Protein AF-0000000084444373 (afdb_homodimer)

Structure (mmCIF, N/CA/C/O backbone):
data_AF-0000000084444373-model_v1
#
loop_
_entity.id
_entity.type
_entity.pdbx_description
1 polymer 'Translational regulator CsrA'
#
loop_
_atom_site.group_PDB
_atom_site.id
_atom_site.type_symbol
_atom_site.label_atom_id
_atom_site.label_alt_id
_atom_site.label_comp_id
_atom_site.label_asym_id
_atom_site.label_entity_id
_atom_site.label_seq_id
_atom_site.pdbx_PDB_ins_code
_atom_site.Cartn_x
_atom_site.Cartn_y
_atom_site.Cartn_z
_atom_site.occupancy
_atom_site.B_iso_or_equiv
_atom_site.auth_seq_id
_atom_site.auth_comp_id
_atom_site.auth_asym_id
_atom_site.auth_atom_id
_atom_site.pdbx_PDB_model_num
ATOM 1 N N . MET A 1 1 ? -11.367 -2.73 6.129 1 86.69 1 MET A N 1
ATOM 2 C CA . MET A 1 1 ? -10.359 -3.395 5.305 1 86.69 1 MET A CA 1
ATOM 3 C C . MET A 1 1 ? -10.836 -3.504 3.857 1 86.69 1 MET A C 1
ATOM 5 O O . MET A 1 1 ? -12.031 -3.658 3.6 1 86.69 1 MET A O 1
ATOM 9 N N . LEU A 1 2 ? -10.102 -3.166 2.891 1 95.12 2 LEU A N 1
ATOM 10 C CA . LEU A 1 2 ? -10.414 -3.254 1.468 1 95.12 2 LEU A CA 1
ATOM 11 C C . LEU A 1 2 ? -9.539 -4.305 0.786 1 95.12 2 LEU A C 1
ATOM 13 O O . LEU A 1 2 ? -8.328 -4.332 0.978 1 95.12 2 LEU A O 1
ATOM 17 N N . ILE A 1 3 ? -10.242 -5.23 0.116 1 95.31 3 ILE A N 1
ATOM 18 C CA . ILE A 1 3 ? -9.492 -6.273 -0.572 1 95.31 3 ILE A CA 1
ATOM 19 C C . ILE A 1 3 ? -9.57 -6.055 -2.082 1 95.31 3 ILE A C 1
ATOM 21 O O . ILE A 1 3 ? -10.656 -5.844 -2.629 1 95.31 3 ILE A O 1
ATOM 25 N N . LEU A 1 4 ? -8.406 -6.043 -2.734 1 95.38 4 LEU A N 1
ATOM 26 C CA . LEU A 1 4 ? -8.344 -5.855 -4.18 1 95.38 4 LEU A CA 1
ATOM 27 C C . LEU A 1 4 ? -7.492 -6.945 -4.828 1 95.38 4 LEU A C 1
ATOM 29 O O . LEU A 1 4 ? -6.535 -7.434 -4.223 1 95.38 4 LEU A O 1
ATOM 33 N N . THR A 1 5 ? -7.91 -7.309 -5.969 1 95.81 5 THR A N 1
ATOM 34 C CA . THR A 1 5 ? -7.133 -8.258 -6.762 1 95.81 5 THR A CA 1
ATOM 35 C C . THR A 1 5 ? -6.426 -7.547 -7.914 1 95.81 5 THR A C 1
ATOM 37 O O . THR A 1 5 ? -7.043 -6.77 -8.641 1 95.81 5 THR A O 1
ATOM 40 N N . ARG A 1 6 ? -5.176 -7.695 -7.859 1 95.88 6 ARG A N 1
ATOM 41 C CA . ARG A 1 6 ? -4.395 -7.086 -8.93 1 95.88 6 ARG A CA 1
ATOM 42 C C . ARG A 1 6 ? -3.568 -8.133 -9.664 1 95.88 6 ARG A C 1
ATOM 44 O O . ARG A 1 6 ? -3.072 -9.086 -9.062 1 95.88 6 ARG A O 1
ATOM 51 N N . ARG A 1 7 ? -3.484 -7.879 -10.984 1 95 7 ARG A N 1
ATOM 52 C CA . ARG A 1 7 ? -2.623 -8.75 -11.773 1 95 7 ARG A CA 1
ATOM 53 C C . ARG A 1 7 ? -1.179 -8.266 -11.75 1 95 7 ARG A C 1
ATOM 55 O O . ARG A 1 7 ? -0.904 -7.145 -11.32 1 95 7 ARG A O 1
ATOM 62 N N . ILE A 1 8 ? -0.344 -9.109 -12.188 1 95.62 8 ILE A N 1
ATOM 63 C CA . ILE A 1 8 ? 1.066 -8.742 -12.273 1 95.62 8 ILE A CA 1
ATOM 64 C C . ILE A 1 8 ? 1.233 -7.543 -13.203 1 95.62 8 ILE A C 1
ATOM 66 O O . ILE A 1 8 ? 0.691 -7.527 -14.312 1 95.62 8 ILE A O 1
ATOM 70 N N . GLY A 1 9 ? 1.831 -6.52 -12.766 1 94.5 9 GLY A N 1
ATOM 71 C CA . GLY A 1 9 ? 2.023 -5.328 -13.57 1 94.5 9 GLY A CA 1
ATOM 72 C C . GLY A 1 9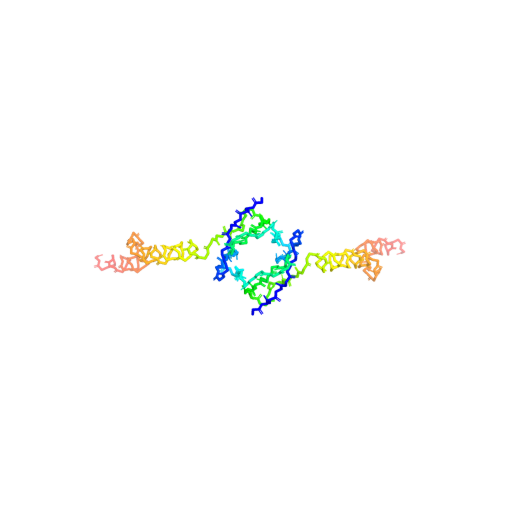 ? 1.017 -4.234 -13.273 1 94.5 9 GLY A C 1
ATOM 73 O O . GLY A 1 9 ? 1.17 -3.1 -13.727 1 94.5 9 GLY A O 1
ATOM 74 N N . GLU A 1 10 ? 0.034 -4.57 -12.469 1 95.44 10 GLU A N 1
ATOM 75 C CA . GLU A 1 10 ? -0.994 -3.596 -12.125 1 95.44 10 GLU A CA 1
ATOM 76 C C . GLU A 1 10 ? -0.666 -2.891 -10.812 1 95.44 10 GLU A C 1
ATOM 78 O O . GLU A 1 10 ? 0.071 -3.428 -9.977 1 95.44 10 GLU A O 1
ATOM 83 N N . SER A 1 11 ? -1.219 -1.697 -10.641 1 95.56 11 SER A N 1
ATOM 84 C CA . SER A 1 11 ? -0.873 -0.889 -9.477 1 95.56 11 SER A CA 1
ATOM 85 C C . SER A 1 11 ? -2.121 -0.42 -8.742 1 95.56 11 SER A C 1
ATOM 87 O O . SER A 1 11 ? -3.193 -0.298 -9.336 1 95.56 11 SER A O 1
ATOM 89 N N . VAL A 1 12 ? -1.979 -0.265 -7.488 1 96 12 VAL A N 1
ATOM 90 C CA . VAL A 1 12 ? -2.998 0.317 -6.621 1 96 12 VAL A CA 1
ATOM 91 C C . VAL A 1 12 ? -2.512 1.662 -6.086 1 96 12 VAL A C 1
ATOM 93 O O . VAL A 1 12 ? -1.343 1.807 -5.723 1 96 12 VAL A O 1
ATOM 96 N N . VAL A 1 13 ? -3.338 2.605 -6.09 1 95.25 13 VAL A N 1
ATOM 97 C CA . VAL A 1 13 ? -2.973 3.939 -5.621 1 95.25 13 VAL A CA 1
ATOM 98 C C . VAL A 1 13 ? -3.533 4.164 -4.219 1 95.25 13 VAL A C 1
ATOM 100 O O . VAL A 1 13 ? -4.73 3.979 -3.984 1 95.25 13 VAL A O 1
ATOM 103 N N . ILE A 1 14 ? -2.588 4.473 -3.369 1 93.69 14 ILE A N 1
ATOM 104 C CA . ILE A 1 14 ? -2.969 4.738 -1.986 1 93.69 14 ILE A CA 1
ATOM 105 C C . ILE A 1 14 ? -2.789 6.223 -1.676 1 93.69 14 ILE A C 1
ATOM 107 O O . ILE A 1 14 ? -1.716 6.785 -1.905 1 93.69 14 ILE A O 1
ATOM 111 N N . SER A 1 15 ? -3.729 6.957 -1.131 1 88.81 15 SER A N 1
ATOM 112 C CA . SER A 1 15 ? -3.688 8.359 -0.729 1 88.81 15 SER A CA 1
ATOM 113 C C . SER A 1 15 ? -3.299 9.258 -1.896 1 88.81 15 SER A C 1
ATOM 115 O O . SER A 1 15 ? -2.801 10.367 -1.693 1 88.81 15 SER A O 1
ATOM 117 N N . GLU A 1 16 ? -3.225 8.852 -3.111 1 82.44 16 GLU A N 1
ATOM 118 C CA . GLU A 1 16 ? -2.898 9.609 -4.32 1 82.44 16 GLU A CA 1
ATOM 119 C C . GLU A 1 16 ? -1.396 9.844 -4.438 1 82.44 16 GLU A C 1
ATOM 121 O O . GLU A 1 16 ? -0.907 10.258 -5.488 1 82.44 16 GLU A O 1
ATOM 126 N N . ASP A 1 17 ? -0.684 9.539 -3.314 1 88.31 17 ASP A N 1
ATOM 127 C CA . ASP A 1 17 ? 0.751 9.805 -3.289 1 88.31 17 ASP A CA 1
ATOM 128 C C . ASP A 1 17 ? 1.549 8.508 -3.242 1 88.31 17 ASP A C 1
ATOM 130 O O . ASP A 1 17 ? 2.773 8.516 -3.385 1 88.31 17 ASP A O 1
ATOM 134 N N . ILE A 1 18 ? 0.903 7.449 -3.068 1 93.31 18 ILE A N 1
ATOM 135 C CA . ILE A 1 18 ? 1.59 6.172 -2.904 1 93.31 18 ILE A CA 1
ATOM 136 C C . ILE A 1 18 ? 1.082 5.176 -3.943 1 93.31 18 ILE A C 1
ATOM 138 O O . ILE A 1 18 ? -0.128 4.984 -4.09 1 93.31 18 ILE A O 1
ATOM 142 N N . TYR A 1 19 ? 1.99 4.539 -4.641 1 94.31 19 TYR A N 1
ATOM 143 C CA . TYR A 1 19 ? 1.646 3.549 -5.656 1 94.31 19 TYR A CA 1
ATOM 144 C C . TYR A 1 19 ? 2.178 2.172 -5.277 1 94.31 19 TYR A C 1
ATOM 146 O O . TYR A 1 19 ? 3.359 2.021 -4.961 1 94.31 19 TYR A O 1
ATOM 154 N N . CYS A 1 20 ? 1.302 1.196 -5.258 1 96.38 20 CYS A N 1
ATOM 155 C CA . CYS A 1 20 ? 1.675 -0.19 -5 1 96.38 20 CYS A CA 1
ATOM 156 C C . CYS A 1 20 ? 1.509 -1.042 -6.254 1 96.38 20 CYS A C 1
ATOM 158 O O . CYS A 1 20 ? 0.386 -1.27 -6.711 1 96.38 20 CYS A O 1
ATOM 160 N N . THR A 1 21 ? 2.635 -1.49 -6.766 1 96.75 21 THR A N 1
ATOM 161 C CA . THR A 1 21 ? 2.607 -2.268 -8 1 96.75 21 THR A CA 1
ATOM 162 C C . THR A 1 21 ? 2.998 -3.719 -7.734 1 96.75 21 THR A C 1
ATOM 164 O O . THR A 1 21 ? 3.957 -3.984 -7.004 1 96.75 21 THR A O 1
ATOM 167 N N . VAL A 1 22 ? 2.215 -4.617 -8.336 1 96.69 22 VAL A N 1
ATOM 168 C CA . VAL A 1 22 ? 2.555 -6.031 -8.234 1 96.69 22 VAL A CA 1
ATOM 169 C C . VAL A 1 22 ? 3.592 -6.391 -9.297 1 96.69 22 VAL A C 1
ATOM 171 O O . VAL A 1 22 ? 3.299 -6.355 -10.5 1 96.69 22 VAL A O 1
ATOM 174 N N . VAL A 1 23 ? 4.785 -6.699 -8.852 1 96.12 23 VAL A N 1
ATOM 175 C CA . VAL A 1 23 ? 5.887 -6.992 -9.766 1 96.12 23 VAL A CA 1
ATOM 176 C C . VAL A 1 23 ? 5.844 -8.461 -10.164 1 96.12 23 VAL A C 1
ATOM 178 O O . VAL A 1 23 ? 6.148 -8.812 -11.312 1 96.12 23 VAL A O 1
ATOM 181 N N . GLY A 1 24 ? 5.488 -9.258 -9.211 1 94.88 24 GLY A N 1
ATOM 182 C CA . GLY A 1 24 ? 5.395 -10.68 -9.484 1 94.88 24 GLY A CA 1
ATOM 183 C C . GLY A 1 24 ? 5.199 -11.523 -8.234 1 94.88 24 GLY A C 1
ATOM 184 O O . GLY A 1 24 ? 5.016 -10.984 -7.145 1 94.88 24 GLY A O 1
ATOM 185 N N . TYR A 1 25 ? 4.988 -12.781 -8.453 1 93.62 25 TYR A N 1
ATOM 186 C CA . TYR A 1 25 ? 4.867 -13.727 -7.352 1 93.62 25 TYR A CA 1
ATOM 187 C C . TYR A 1 25 ? 5.578 -15.031 -7.676 1 93.62 25 TYR A C 1
ATOM 189 O O . TYR A 1 25 ? 5.684 -15.422 -8.844 1 93.62 25 TYR A O 1
ATOM 197 N N . ASP A 1 26 ? 6.289 -15.5 -6.602 1 89 26 ASP A N 1
ATOM 198 C CA . ASP A 1 26 ? 7.012 -16.766 -6.762 1 89 26 ASP A CA 1
ATOM 199 C C . ASP A 1 26 ? 6.988 -17.578 -5.469 1 89 26 ASP A C 1
ATOM 201 O O . ASP A 1 26 ? 7.285 -17.047 -4.395 1 89 26 ASP A O 1
ATOM 205 N N . ASN A 1 27 ? 6.852 -18.969 -5.555 1 90.44 27 ASN A N 1
ATOM 206 C CA . ASN A 1 27 ? 6.938 -19.891 -4.422 1 90.44 27 ASN A CA 1
ATOM 207 C C . ASN A 1 27 ? 6.281 -19.312 -3.174 1 90.44 27 ASN A C 1
ATOM 209 O O . ASN A 1 27 ? 6.895 -19.266 -2.107 1 90.44 27 ASN A O 1
ATOM 213 N N . ASP A 1 28 ? 5.105 -18.641 -3.205 1 89.19 28 ASP A N 1
ATOM 214 C CA . ASP A 1 28 ? 4.301 -18.125 -2.102 1 89.19 28 ASP A CA 1
ATOM 215 C C . ASP A 1 28 ? 4.797 -16.75 -1.65 1 89.19 28 ASP A C 1
ATOM 217 O O . ASP A 1 28 ? 4.48 -16.297 -0.546 1 89.19 28 ASP A O 1
ATOM 221 N N . GLU A 1 29 ? 5.621 -16.188 -2.51 1 95.25 29 GLU A N 1
ATOM 222 C CA . GLU A 1 29 ? 6.137 -14.844 -2.234 1 95.25 29 GLU A CA 1
ATOM 223 C C . GLU A 1 29 ? 5.695 -13.852 -3.307 1 95.25 29 GLU A C 1
ATOM 225 O O . GLU A 1 29 ? 5.715 -14.172 -4.5 1 95.25 29 GLU A O 1
ATOM 230 N N . VAL A 1 30 ? 5.211 -12.758 -2.807 1 96.19 30 VAL A N 1
ATOM 231 C CA . VAL A 1 30 ? 4.758 -11.719 -3.723 1 96.19 30 VAL A CA 1
ATOM 232 C C . VAL A 1 30 ? 5.711 -10.531 -3.668 1 96.19 30 VAL A C 1
ATOM 234 O O . VAL A 1 30 ? 6.098 -10.078 -2.584 1 96.19 30 VAL A O 1
ATOM 237 N N . ARG A 1 31 ? 6.145 -10.102 -4.867 1 96.81 31 ARG A N 1
ATOM 238 C CA .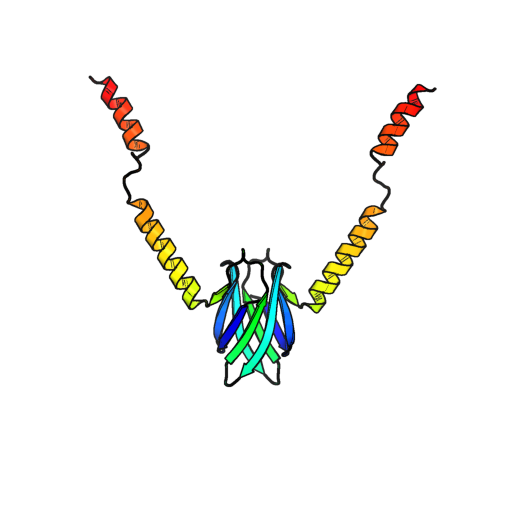 ARG A 1 31 ? 7.008 -8.93 -4.988 1 96.81 31 ARG A CA 1
ATOM 239 C C . ARG A 1 31 ? 6.184 -7.668 -5.238 1 96.81 31 ARG A C 1
ATOM 241 O O . ARG A 1 31 ? 5.484 -7.566 -6.246 1 96.81 31 ARG A O 1
ATOM 248 N N . LEU A 1 32 ? 6.254 -6.77 -4.277 1 97 32 LEU A N 1
ATOM 249 C CA . LEU A 1 32 ? 5.484 -5.531 -4.348 1 97 32 LEU A CA 1
ATOM 250 C C . LEU A 1 32 ? 6.406 -4.324 -4.453 1 97 32 LEU A C 1
ATOM 252 O O . LEU A 1 32 ? 7.398 -4.227 -3.727 1 97 32 LEU A O 1
ATOM 256 N N . ALA A 1 33 ? 6.137 -3.482 -5.383 1 97.19 33 ALA A N 1
ATOM 257 C CA . ALA A 1 33 ? 6.875 -2.234 -5.551 1 97.19 33 ALA A CA 1
ATOM 258 C C . ALA A 1 33 ? 6.082 -1.05 -5.008 1 97.19 33 ALA A C 1
ATOM 260 O O . ALA A 1 33 ? 4.914 -0.868 -5.348 1 97.19 33 ALA A O 1
ATOM 261 N N . PHE A 1 34 ? 6.684 -0.302 -4.148 1 96.19 34 PHE A N 1
ATOM 262 C CA . PHE A 1 34 ? 6.031 0.86 -3.555 1 96.19 34 PHE A CA 1
ATOM 263 C C . PHE A 1 34 ? 6.703 2.15 -4.016 1 96.19 34 PHE A C 1
ATOM 265 O O . PHE A 1 34 ? 7.93 2.258 -3.994 1 96.19 34 PHE A O 1
ATOM 272 N N . ASP A 1 35 ? 5.902 2.994 -4.547 1 95 35 ASP A N 1
ATOM 273 C CA . ASP A 1 35 ? 6.379 4.316 -4.949 1 95 35 ASP A CA 1
ATOM 274 C C . ASP A 1 35 ? 5.711 5.41 -4.121 1 95 35 ASP A C 1
ATOM 276 O O . ASP A 1 35 ? 4.5 5.613 -4.211 1 95 35 ASP A O 1
ATOM 280 N N . ALA A 1 36 ? 6.457 5.996 -3.209 1 94 36 ALA A N 1
ATOM 281 C CA . ALA A 1 36 ? 5.941 7.043 -2.332 1 94 36 ALA A CA 1
ATOM 282 C C . ALA A 1 36 ? 7.012 8.086 -2.039 1 94 36 ALA A C 1
ATOM 284 O O . ALA A 1 36 ? 8.211 7.82 -2.186 1 94 36 ALA A O 1
ATOM 285 N N . PRO A 1 37 ? 6.613 9.219 -1.747 1 92.62 37 PRO A N 1
ATOM 286 C CA . PRO A 1 37 ? 7.59 10.227 -1.345 1 92.62 37 PRO A CA 1
ATOM 287 C C . PRO A 1 37 ? 8.445 9.781 -0.158 1 92.62 37 PRO A C 1
ATOM 289 O O . PRO A 1 37 ? 7.996 8.977 0.663 1 92.62 37 PRO A O 1
ATOM 292 N N . LYS A 1 38 ? 9.641 10.273 -0.065 1 90.38 38 LYS A N 1
ATOM 293 C CA . LYS A 1 38 ? 10.586 9.883 0.977 1 90.38 38 LYS A CA 1
ATOM 294 C C . LYS A 1 38 ? 10.039 10.195 2.365 1 90.38 38 LYS A C 1
ATOM 296 O O . LYS A 1 38 ? 10.508 9.648 3.363 1 90.38 38 LYS A O 1
ATOM 301 N N . SER A 1 39 ? 9.117 11.039 2.352 1 90.88 39 SER A N 1
ATOM 302 C CA . SER A 1 39 ? 8.523 11.461 3.615 1 90.88 39 SER A CA 1
ATOM 303 C C . SER A 1 39 ? 7.602 10.383 4.18 1 90.88 39 SER A C 1
ATOM 305 O O . SER A 1 39 ? 7.266 10.406 5.363 1 90.88 39 SER A O 1
ATOM 307 N N . ILE A 1 40 ? 7.207 9.484 3.363 1 89.88 40 ILE A N 1
ATOM 308 C CA . ILE A 1 40 ? 6.305 8.422 3.779 1 89.88 40 ILE A CA 1
ATOM 309 C C . ILE A 1 40 ? 7.105 7.145 4.043 1 89.88 40 ILE A C 1
ATOM 311 O O . ILE A 1 40 ? 7.656 6.547 3.113 1 89.88 40 ILE A O 1
ATOM 315 N N . PRO A 1 41 ? 7.184 6.742 5.227 1 90.88 41 PRO A N 1
ATOM 316 C CA . PRO A 1 41 ? 7.941 5.539 5.57 1 90.88 41 PRO A CA 1
ATOM 317 C C . PRO A 1 41 ? 7.23 4.254 5.152 1 90.88 41 PRO A C 1
ATOM 319 O O . PRO A 1 41 ? 6.035 4.098 5.402 1 90.88 41 PRO A O 1
ATOM 322 N N . ILE A 1 42 ? 7.867 3.32 4.527 1 94.12 42 ILE A N 1
ATOM 323 C CA . ILE A 1 42 ? 7.352 2.016 4.125 1 94.12 42 ILE A CA 1
ATOM 324 C C . ILE A 1 42 ? 8.219 0.911 4.727 1 94.12 42 ILE A C 1
ATOM 326 O O . ILE A 1 42 ? 9.43 0.864 4.488 1 94.12 42 ILE A O 1
ATOM 330 N N . HIS A 1 43 ? 7.562 0.108 5.633 1 93.38 43 HIS A N 1
ATOM 331 C CA . HIS A 1 43 ? 8.312 -0.946 6.305 1 93.38 43 HIS A CA 1
ATOM 332 C C . HIS A 1 43 ? 7.5 -2.232 6.395 1 93.38 43 HIS A C 1
ATOM 334 O O . HIS A 1 43 ? 6.277 -2.211 6.223 1 93.38 43 HIS A O 1
ATOM 340 N N . ARG A 1 44 ? 8.195 -3.287 6.574 1 94.56 44 ARG A N 1
ATOM 341 C CA . ARG A 1 44 ? 7.523 -4.543 6.891 1 94.56 44 ARG A CA 1
ATOM 342 C C . ARG A 1 44 ? 6.816 -4.461 8.242 1 94.56 44 ARG A C 1
ATOM 344 O O . ARG A 1 44 ? 7.293 -3.791 9.156 1 94.56 44 ARG A O 1
ATOM 351 N N . ASP A 1 45 ? 5.754 -5.035 8.383 1 92.31 45 ASP A N 1
ATOM 352 C CA . ASP A 1 45 ? 4.98 -5.016 9.625 1 92.31 45 ASP A CA 1
ATOM 353 C C . ASP A 1 45 ? 5.859 -5.355 10.82 1 92.31 45 ASP A C 1
ATOM 355 O O . ASP A 1 45 ? 5.766 -4.707 11.867 1 92.31 45 ASP A O 1
ATOM 359 N N . GLU A 1 46 ? 6.695 -6.316 10.656 1 91 46 GLU A N 1
ATOM 360 C CA . GLU A 1 46 ? 7.586 -6.762 11.727 1 91 46 GLU A CA 1
ATOM 361 C C . GLU A 1 46 ? 8.547 -5.648 12.141 1 91 46 GLU A C 1
ATOM 363 O O . GLU A 1 46 ? 8.867 -5.508 13.32 1 91 46 GLU A O 1
ATOM 368 N N . ILE A 1 47 ? 9.047 -4.922 11.203 1 92.06 47 ILE A N 1
ATOM 369 C CA . ILE A 1 47 ? 10 -3.844 11.461 1 92.06 47 ILE A CA 1
ATOM 370 C C . ILE A 1 47 ? 9.266 -2.654 12.078 1 92.06 47 ILE A C 1
ATOM 372 O O . ILE A 1 47 ? 9.773 -2.031 13.016 1 92.06 47 ILE A O 1
ATOM 376 N N . GLN A 1 48 ? 8.133 -2.402 11.516 1 90.25 48 GLN A N 1
ATOM 377 C CA . GLN A 1 48 ? 7.348 -1.282 12.023 1 90.25 48 GLN A CA 1
ATOM 378 C C . GLN A 1 48 ? 7 -1.473 13.492 1 90.25 48 GLN A C 1
ATOM 380 O O . GLN A 1 48 ? 7.043 -0.521 14.273 1 90.25 48 GLN A O 1
ATOM 385 N N . ARG A 1 49 ? 6.637 -2.715 13.852 1 88.38 49 ARG A N 1
ATOM 386 C CA . ARG A 1 49 ? 6.281 -3.051 15.227 1 88.38 49 ARG A CA 1
ATOM 387 C C . ARG A 1 49 ? 7.457 -2.814 16.172 1 88.38 49 ARG A C 1
ATOM 389 O O . ARG A 1 49 ? 7.281 -2.316 17.281 1 88.38 49 ARG A O 1
ATOM 396 N N . ARG A 1 50 ? 8.602 -3.109 15.695 1 89.12 50 ARG A N 1
ATOM 397 C CA . ARG A 1 50 ? 9.812 -2.938 16.5 1 89.12 50 ARG A CA 1
ATOM 398 C C . ARG A 1 50 ? 10.102 -1.461 16.734 1 89.12 50 ARG A C 1
ATOM 400 O O . ARG A 1 50 ? 10.469 -1.068 17.844 1 89.12 50 ARG A O 1
ATOM 407 N N . ILE A 1 51 ? 9.953 -0.736 15.602 1 85.56 51 ILE A N 1
ATOM 408 C CA . ILE A 1 51 ? 10.195 0.699 15.703 1 85.56 51 ILE A CA 1
ATOM 409 C C . ILE A 1 51 ? 9.203 1.324 16.688 1 85.56 51 ILE A C 1
ATOM 411 O O . ILE A 1 51 ? 9.594 2.133 17.531 1 85.56 51 ILE A O 1
ATOM 415 N N . TYR A 1 52 ? 8.023 0.817 16.562 1 82.62 52 TYR A N 1
ATOM 416 C CA . TYR A 1 52 ? 6.973 1.334 17.438 1 82.62 52 TYR A CA 1
ATOM 417 C C . TYR A 1 52 ? 7.258 0.998 18.891 1 82.62 52 TYR A C 1
ATOM 419 O O . TYR A 1 52 ? 7.102 1.847 19.766 1 82.62 52 TYR A O 1
ATOM 427 N N . LEU A 1 53 ? 7.715 -0.138 19.141 1 83.81 53 LEU A N 1
ATOM 428 C CA . LEU A 1 53 ? 8.023 -0.59 20.5 1 83.81 53 LEU A CA 1
ATOM 429 C C . LEU A 1 53 ? 9.188 0.203 21.094 1 83.81 53 LEU A C 1
ATOM 431 O O . LEU A 1 53 ? 9.164 0.557 22.266 1 83.81 53 LEU A O 1
ATOM 435 N N . ASP A 1 54 ? 10.062 0.485 20.219 1 83.19 54 ASP A N 1
ATOM 436 C CA . ASP A 1 54 ? 11.234 1.251 20.641 1 83.19 54 ASP A CA 1
ATOM 437 C C . ASP A 1 54 ? 10.859 2.689 20.984 1 83.19 54 ASP A C 1
ATOM 439 O O . ASP A 1 54 ? 11.359 3.254 21.953 1 83.19 54 ASP A O 1
ATOM 443 N N . ARG A 1 55 ? 9.93 3.152 20.125 1 79 55 ARG A N 1
ATOM 444 C CA . ARG A 1 55 ? 9.469 4.516 20.375 1 79 55 ARG A CA 1
ATOM 445 C C . ARG A 1 55 ? 8.672 4.598 21.672 1 79 55 ARG A C 1
ATOM 447 O O . ARG A 1 55 ? 8.797 5.562 22.422 1 79 55 ARG A O 1
ATOM 454 N N . MET A 1 56 ? 7.891 3.572 21.953 1 72.75 56 MET A N 1
ATOM 455 C CA . MET A 1 56 ? 7.109 3.52 23.188 1 72.75 56 MET A CA 1
ATOM 456 C C . MET A 1 56 ? 8.016 3.406 24.406 1 72.75 56 MET A C 1
ATOM 458 O O . MET A 1 56 ? 7.723 3.975 25.453 1 72.75 56 MET A O 1
ATOM 462 N N . LYS A 1 57 ? 9.031 2.695 24.156 1 66.62 57 LYS A N 1
ATOM 463 C CA . LYS A 1 57 ? 9.969 2.527 25.266 1 66.62 57 LYS A CA 1
ATOM 464 C C . LYS A 1 57 ? 10.703 3.83 25.562 1 66.62 57 LYS A C 1
ATOM 466 O O . LYS A 1 57 ? 10.922 4.172 26.734 1 66.62 57 LYS A O 1
ATOM 471 N N . ASP A 1 58 ? 11.094 4.383 24.422 1 61.94 58 ASP A N 1
ATOM 472 C CA . ASP A 1 58 ? 11.789 5.648 24.609 1 61.94 58 ASP A CA 1
ATOM 473 C C . ASP A 1 58 ? 10.891 6.668 25.312 1 61.94 58 ASP A C 1
ATOM 475 O O . ASP A 1 58 ? 11.352 7.461 26.125 1 61.94 58 ASP A O 1
ATOM 479 N N . ASN A 1 59 ? 9.648 6.609 24.766 1 58.34 59 ASN A N 1
ATOM 480 C CA . ASN A 1 59 ? 8.727 7.496 25.469 1 58.34 59 ASN A CA 1
ATOM 481 C C . ASN A 1 59 ? 8.602 7.121 26.953 1 58.34 59 ASN A C 1
ATOM 483 O O . ASN A 1 59 ? 8.398 7.992 27.797 1 58.34 59 ASN A O 1
ATOM 487 N N . TRP A 1 60 ? 8.805 5.871 27.156 1 57.03 60 TRP A N 1
ATOM 488 C CA . TRP A 1 60 ? 8.844 5.496 28.562 1 57.03 60 TRP A CA 1
ATOM 489 C C . TRP A 1 60 ? 10.055 6.105 29.25 1 57.03 60 TRP A C 1
ATOM 491 O O . TRP A 1 60 ? 9.992 6.449 30.438 1 57.03 60 TRP A O 1
ATOM 501 N N . PHE A 1 61 ? 11.094 6.074 28.453 1 49.84 61 PHE A N 1
ATOM 502 C CA . PHE A 1 61 ? 12.297 6.617 29.078 1 49.84 61 PHE A CA 1
ATOM 503 C C . PHE A 1 61 ? 12.289 8.141 29.031 1 49.84 61 PHE A C 1
ATOM 505 O O . PHE A 1 61 ? 13.078 8.797 29.703 1 49.84 61 PHE A O 1
ATOM 512 N N . ILE A 1 62 ? 11.742 8.578 27.906 1 47.69 62 ILE A N 1
ATOM 513 C CA . ILE A 1 62 ? 11.781 10.039 27.891 1 47.69 62 ILE A CA 1
ATOM 514 C C . ILE A 1 62 ? 11.078 10.586 29.141 1 47.69 62 ILE A C 1
ATOM 516 O O . ILE A 1 62 ? 11.328 11.719 29.547 1 47.69 62 ILE A O 1
ATOM 520 N N . ASP A 1 63 ? 10.18 9.852 29.625 1 42.84 63 ASP A N 1
ATOM 521 C CA . ASP A 1 63 ? 9.617 10.445 30.844 1 42.84 63 ASP A CA 1
ATOM 522 C C . ASP A 1 63 ? 10.703 10.672 31.891 1 42.84 63 ASP A C 1
ATOM 524 O O . ASP A 1 63 ? 10.578 11.562 32.719 1 42.84 63 ASP A O 1
ATOM 528 N N . LYS A 1 64 ? 11.602 9.688 31.984 1 42.97 64 LYS A N 1
ATOM 529 C CA . LYS A 1 64 ? 12.336 9.82 33.25 1 42.97 64 LYS A CA 1
ATOM 530 C C . LYS A 1 64 ? 13.414 10.898 33.125 1 42.97 64 LYS A C 1
ATOM 532 O O . LYS A 1 64 ? 14.25 11.031 34.031 1 42.97 64 LYS A O 1
ATOM 537 N N . THR A 1 65 ? 13.938 11.25 32 1 42.88 65 THR A N 1
ATOM 538 C CA . THR A 1 65 ? 15.016 12.195 32.281 1 42.88 65 THR A CA 1
ATOM 539 C C . THR A 1 65 ? 14.484 13.391 33.094 1 42.88 65 THR A C 1
ATOM 541 O O . THR A 1 65 ? 13.578 14.094 32.625 1 42.88 65 THR A O 1
ATOM 544 N N . PRO A 1 66 ? 14.5 13.289 34.344 1 41.22 66 PRO A N 1
ATOM 545 C CA . PRO A 1 66 ? 14.234 14.32 35.344 1 41.22 66 PRO A CA 1
ATOM 546 C C . PRO A 1 66 ? 14.844 15.672 34.969 1 41.22 66 PRO A C 1
ATOM 548 O O . PRO A 1 66 ? 14.977 16.547 35.844 1 41.22 66 PRO A O 1
ATOM 551 N N . ASN A 1 67 ? 15.492 15.758 33.906 1 42.56 67 ASN A N 1
ATOM 552 C CA . ASN A 1 67 ? 16.031 17.109 33.906 1 42.56 67 ASN A CA 1
ATOM 553 C C . ASN A 1 67 ? 14.922 18.156 34.062 1 42.56 67 ASN A C 1
ATOM 555 O O . ASN A 1 67 ? 15.156 19.344 33.875 1 42.56 67 ASN A O 1
ATOM 559 N N . LYS A 1 68 ? 13.742 17.906 33.5 1 41.56 68 LYS A N 1
ATOM 560 C CA . LYS A 1 68 ? 12.664 18.891 33.562 1 41.56 68 LYS A CA 1
ATOM 561 C C . LYS A 1 68 ? 12.344 19.266 35 1 41.56 68 LYS A C 1
ATOM 563 O O . LYS A 1 68 ? 11.977 18.406 35.812 1 41.56 68 LYS A O 1
ATOM 568 N N . GLU A 1 69 ? 13.078 20.094 35.594 1 41.72 69 GLU A N 1
ATOM 569 C CA . GLU A 1 69 ? 12.617 20.875 36.719 1 41.72 69 GLU A CA 1
ATOM 570 C C . GLU A 1 69 ? 11.094 20.969 36.75 1 41.72 69 GLU A C 1
ATOM 572 O O . GLU A 1 69 ? 10.484 21.5 35.812 1 41.72 69 GLU A O 1
ATOM 577 N N . SER A 1 70 ? 10.477 19.984 36.969 1 45.28 70 SER A N 1
ATOM 578 C CA . SER A 1 70 ? 9.031 19.75 36.938 1 45.28 70 SER A CA 1
ATOM 579 C C . SER A 1 70 ? 8.25 21.031 37.188 1 45.28 70 SER A C 1
ATOM 581 O O . SER A 1 70 ? 8.711 21.922 37.906 1 45.28 70 SER A O 1
ATOM 583 N N . ILE A 1 71 ? 7.613 21.562 36.25 1 51.12 71 ILE A N 1
ATOM 584 C CA . ILE A 1 71 ? 6.789 22.734 36.5 1 51.12 71 ILE A CA 1
ATOM 585 C C . ILE A 1 71 ? 6.438 22.781 38 1 51.12 71 ILE A C 1
ATOM 587 O O . ILE A 1 71 ? 6.461 23.844 38.625 1 51.12 71 ILE A O 1
ATOM 591 N N . VAL A 1 72 ? 6.418 21.594 38.531 1 50.19 72 VAL A N 1
ATOM 592 C CA . VAL A 1 72 ? 6.023 21.516 39.938 1 50.19 72 VAL A CA 1
ATOM 593 C C . VAL A 1 72 ? 7.176 21.984 40.812 1 50.19 72 VAL A C 1
ATOM 595 O O . VAL A 1 72 ? 6.953 22.531 41.906 1 50.19 72 VAL A O 1
ATOM 598 N N . ASP A 1 73 ? 8.336 21.609 40.469 1 53.44 73 ASP A N 1
ATOM 599 C CA . ASP A 1 73 ? 9.43 22.047 41.312 1 53.44 73 ASP A CA 1
ATOM 600 C C . ASP A 1 73 ? 9.648 23.547 41.188 1 53.44 73 ASP A C 1
ATOM 602 O O . ASP A 1 73 ? 9.969 24.219 42.188 1 53.44 73 ASP A O 1
ATOM 606 N N . ARG A 1 74 ? 9.438 24.062 40 1 53.44 74 ARG A N 1
ATOM 607 C CA . ARG A 1 74 ? 9.469 25.5 39.812 1 53.44 74 ARG A CA 1
ATOM 608 C C . ARG A 1 74 ? 8.359 26.188 40.594 1 53.44 74 ARG A C 1
ATOM 610 O O . ARG A 1 74 ? 8.586 27.234 41.219 1 53.44 74 ARG A O 1
ATOM 617 N N . LEU A 1 75 ? 7.184 25.484 40.688 1 55.91 75 LEU A N 1
ATOM 618 C CA . LEU A 1 75 ? 6.062 25.984 41.5 1 55.91 75 LEU A CA 1
ATOM 619 C C . LEU A 1 75 ? 6.352 25.875 42.969 1 55.91 75 LEU A C 1
ATOM 621 O O . LEU A 1 75 ? 6.086 26.812 43.75 1 55.91 75 LEU A O 1
ATOM 625 N N . ILE A 1 76 ? 7.035 24.969 43.406 1 56.53 76 ILE A N 1
ATOM 626 C CA . ILE A 1 76 ? 7.316 24.734 44.812 1 56.53 76 ILE A CA 1
ATOM 627 C C . ILE A 1 76 ? 8.422 25.672 45.281 1 56.53 76 ILE A C 1
ATOM 629 O O . ILE A 1 76 ? 8.336 26.25 46.375 1 56.53 76 ILE A O 1
ATOM 633 N N . ASN A 1 77 ? 9.391 25.859 44.438 1 58.03 77 ASN A N 1
ATOM 634 C CA . ASN A 1 77 ? 10.484 26.734 44.844 1 58.03 77 ASN A CA 1
ATOM 635 C C . ASN A 1 77 ? 10 28.172 45.062 1 58.03 77 ASN A C 1
ATOM 637 O O . ASN A 1 77 ? 10.539 28.906 45.875 1 58.03 77 ASN A O 1
ATOM 641 N N . LYS A 1 78 ? 8.984 28.547 44.281 1 56.09 78 LYS A N 1
ATOM 642 C CA . LYS A 1 78 ? 8.398 29.875 44.438 1 56.09 78 LYS A CA 1
ATOM 643 C C . LYS A 1 78 ? 7.73 30.047 45.781 1 56.09 78 LYS A C 1
ATOM 645 O O . LYS A 1 78 ? 7.809 31.109 46.406 1 56.09 78 LYS A O 1
ATOM 650 N N . PHE A 1 79 ? 7.109 29.047 46.281 1 58.16 79 PHE A N 1
ATOM 651 C CA . PHE A 1 79 ? 6.402 29.172 47.562 1 58.16 79 PHE A CA 1
ATOM 652 C C . PHE A 1 79 ? 7.367 29.031 48.719 1 58.16 79 PHE A C 1
ATOM 654 O O . PHE A 1 79 ? 7.109 29.562 49.812 1 58.16 79 PHE A O 1
ATOM 661 N N . LYS A 1 80 ? 8.336 28.312 48.625 1 58.16 80 LYS A N 1
ATO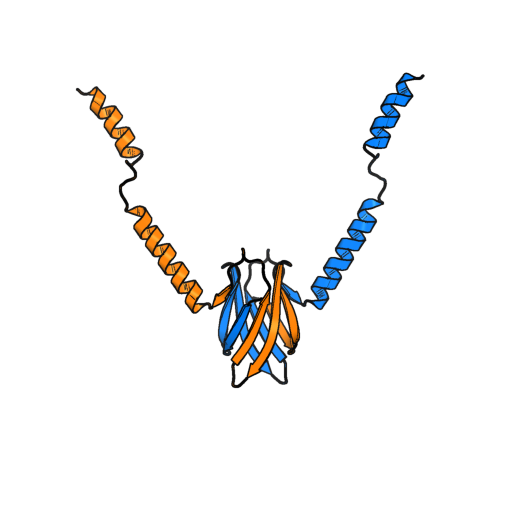M 662 C CA . LYS A 1 80 ? 9.266 28.172 49.719 1 58.16 80 LYS A CA 1
ATOM 663 C C . LYS A 1 80 ? 10.031 29.469 49.969 1 58.16 80 LYS A C 1
ATOM 665 O O . LYS A 1 80 ? 10.516 29.719 51.094 1 58.16 80 LYS A O 1
ATOM 670 N N . SER A 1 81 ? 10.234 30.125 48.875 1 56.94 81 SER A N 1
ATOM 671 C CA . SER A 1 81 ? 11.023 31.328 49.094 1 56.94 81 SER A CA 1
ATOM 672 C C . SER A 1 81 ? 10.258 32.344 49.938 1 56.94 81 SER A C 1
ATOM 674 O O . SER A 1 81 ? 10.836 33.312 50.438 1 56.94 81 SER A O 1
ATOM 676 N N . ALA A 1 82 ? 8.953 32.219 49.969 1 51.81 82 ALA A N 1
ATOM 677 C CA . ALA A 1 82 ? 8.289 33.25 50.75 1 51.81 82 ALA A CA 1
ATOM 678 C C . ALA A 1 82 ? 8.469 33.031 52.25 1 51.81 82 ALA A C 1
ATOM 680 O O . ALA A 1 82 ? 8.156 33.906 53.062 1 51.81 82 ALA A O 1
ATOM 681 N N . LYS A 1 83 ? 8.633 31.703 52.562 1 52.97 83 LYS A N 1
ATOM 682 C CA . LYS A 1 83 ? 8.609 31.594 54 1 52.97 83 LYS A CA 1
ATOM 683 C C . LYS A 1 83 ? 9.961 31.969 54.625 1 52.97 83 LYS A C 1
ATOM 685 O O . LYS A 1 83 ? 10.078 32.156 55.812 1 52.97 83 LYS A O 1
ATOM 690 N N . THR A 1 84 ? 11.008 32.219 53.75 1 46.44 84 THR A N 1
ATOM 691 C CA . THR A 1 84 ? 12.062 32.719 54.625 1 46.44 84 THR A CA 1
ATOM 692 C C . THR A 1 84 ? 12.008 34.25 54.656 1 46.44 84 THR A C 1
ATOM 694 O O . THR A 1 84 ? 11.789 34.906 53.625 1 46.44 84 THR A O 1
ATOM 697 N N . MET B 1 1 ? 11.508 4.301 -5.625 1 86.44 1 MET B N 1
ATOM 698 C CA . MET B 1 1 ? 10.648 3.121 -5.602 1 86.44 1 MET B CA 1
ATOM 699 C C . MET B 1 1 ? 11.211 2.059 -4.66 1 86.44 1 MET B C 1
ATOM 701 O O . MET B 1 1 ? 12.43 1.93 -4.523 1 86.44 1 MET B O 1
ATOM 705 N N . LEU B 1 2 ? 10.508 1.49 -3.805 1 95 2 LEU B N 1
ATOM 706 C CA . LEU B 1 2 ? 10.914 0.442 -2.875 1 95 2 LEU B CA 1
ATOM 707 C C . LEU B 1 2 ? 10.25 -0.883 -3.225 1 95 2 LEU B C 1
ATOM 709 O O . LEU B 1 2 ? 9.031 -0.932 -3.443 1 95 2 LEU B O 1
ATOM 713 N N . ILE B 1 3 ? 11.117 -1.895 -3.406 1 95.31 3 ILE B N 1
ATOM 714 C CA . ILE B 1 3 ? 10.562 -3.203 -3.74 1 95.31 3 ILE B CA 1
ATOM 715 C C . ILE B 1 3 ? 10.703 -4.141 -2.545 1 95.31 3 ILE B C 1
ATOM 717 O O . ILE B 1 3 ? 11.781 -4.25 -1.955 1 95.31 3 ILE B O 1
ATOM 721 N N . LEU B 1 4 ? 9.586 -4.762 -2.166 1 95.38 4 LEU B N 1
ATOM 722 C CA . LEU B 1 4 ? 9.578 -5.699 -1.047 1 95.38 4 LEU B CA 1
ATOM 723 C C . LEU B 1 4 ? 8.93 -7.02 -1.444 1 95.38 4 LEU B C 1
ATOM 725 O O . LEU B 1 4 ? 8.023 -7.043 -2.275 1 95.38 4 LEU B O 1
ATOM 729 N N . THR B 1 5 ? 9.461 -8.055 -0.894 1 95.81 5 THR B N 1
ATOM 730 C CA . THR B 1 5 ? 8.875 -9.375 -1.088 1 95.81 5 THR B CA 1
ATOM 731 C C . THR B 1 5 ? 8.141 -9.828 0.17 1 95.81 5 THR B C 1
ATOM 733 O O . THR B 1 5 ? 8.688 -9.75 1.274 1 95.81 5 THR B O 1
ATOM 736 N N . ARG B 1 6 ? 6.926 -10.07 -0.046 1 95.94 6 ARG B N 1
ATOM 737 C CA . ARG B 1 6 ? 6.129 -10.555 1.08 1 95.94 6 ARG B CA 1
ATOM 738 C C . ARG B 1 6 ? 5.512 -11.914 0.775 1 95.94 6 ARG B C 1
ATOM 740 O O . ARG B 1 6 ? 5.121 -12.18 -0.364 1 95.94 6 ARG B O 1
ATOM 747 N N . ARG B 1 7 ? 5.469 -12.703 1.846 1 95.19 7 ARG B N 1
ATOM 748 C CA . ARG B 1 7 ? 4.789 -13.992 1.703 1 95.19 7 ARG B CA 1
ATOM 749 C C . ARG B 1 7 ? 3.291 -13.852 1.952 1 95.19 7 ARG B C 1
ATOM 751 O O . ARG B 1 7 ? 2.834 -12.82 2.451 1 95.19 7 ARG B O 1
ATOM 758 N N . ILE B 1 8 ? 2.613 -14.852 1.585 1 95.62 8 ILE B N 1
ATOM 759 C CA . ILE B 1 8 ? 1.174 -14.867 1.824 1 95.62 8 ILE B CA 1
ATOM 760 C C . ILE B 1 8 ? 0.899 -14.758 3.322 1 95.62 8 ILE B C 1
ATOM 762 O O . IL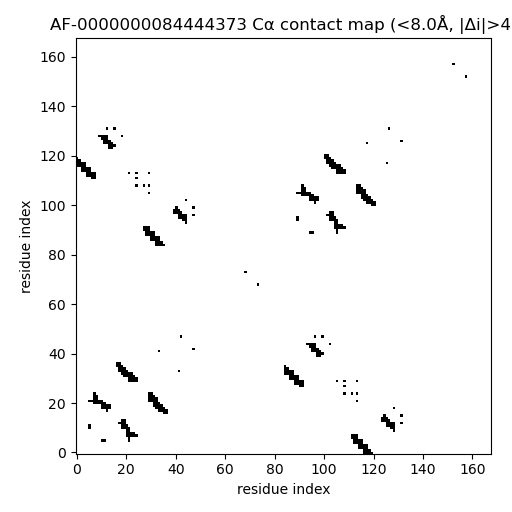E B 1 8 ? 1.5 -15.477 4.125 1 95.62 8 ILE B O 1
ATOM 766 N N . GLY B 1 9 ? 0.142 -13.844 3.727 1 94.56 9 GLY B N 1
ATOM 767 C CA . GLY B 1 9 ? -0.164 -13.664 5.137 1 94.56 9 GLY B CA 1
ATOM 768 C C . GLY B 1 9 ? 0.661 -12.57 5.785 1 94.56 9 GLY B C 1
ATOM 769 O O . GLY B 1 9 ? 0.383 -12.164 6.918 1 94.56 9 GLY B O 1
ATOM 770 N N . GLU B 1 10 ? 1.626 -12.062 5.062 1 95.5 10 GLU B N 1
ATOM 771 C CA . GLU B 1 10 ? 2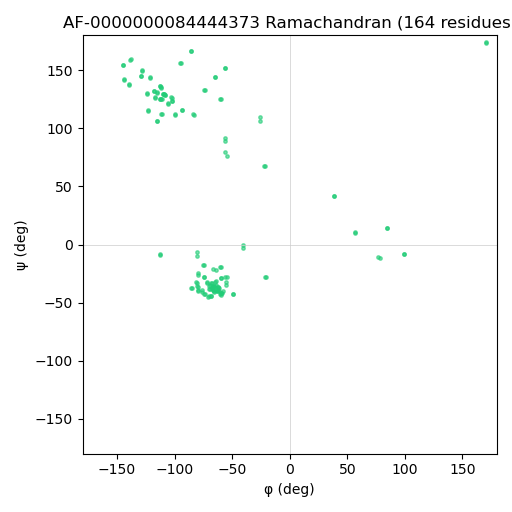.484 -11.008 5.598 1 95.5 10 GLU B CA 1
ATOM 772 C C . GLU B 1 10 ? 1.982 -9.633 5.188 1 95.5 10 GLU B C 1
ATOM 774 O O . GLU B 1 10 ? 1.275 -9.492 4.188 1 95.5 10 GLU B O 1
ATOM 779 N N . SER B 1 11 ? 2.357 -8.633 5.98 1 95.56 11 SER B N 1
ATOM 780 C CA . SER B 1 11 ? 1.83 -7.289 5.746 1 95.56 11 SER B CA 1
ATOM 781 C C . SER B 1 11 ? 2.953 -6.262 5.66 1 95.56 11 SER B C 1
ATOM 783 O O . SER B 1 11 ? 4.031 -6.461 6.227 1 95.56 11 SER B O 1
ATOM 785 N N . VAL B 1 12 ? 2.715 -5.262 4.906 1 96 12 VAL B N 1
ATOM 786 C CA . VAL B 1 12 ? 3.588 -4.098 4.797 1 96 12 VAL B CA 1
ATOM 787 C C . VAL B 1 12 ? 2.889 -2.873 5.379 1 96 12 VAL B C 1
ATOM 789 O O . VAL B 1 12 ? 1.689 -2.676 5.168 1 96 12 VAL B O 1
ATOM 792 N N . VAL B 1 13 ? 3.566 -2.127 6.113 1 95.31 13 VAL B N 1
ATOM 793 C CA . VAL B 1 13 ? 2.99 -0.943 6.742 1 95.31 13 VAL B CA 1
ATOM 794 C C . VAL B 1 13 ? 3.426 0.309 5.984 1 95.31 13 VAL B C 1
ATOM 796 O O . VAL B 1 13 ? 4.621 0.521 5.758 1 95.31 13 VAL B O 1
ATOM 799 N N . ILE B 1 14 ? 2.4 0.995 5.578 1 93.69 14 ILE B N 1
ATOM 800 C CA . ILE B 1 14 ? 2.656 2.232 4.848 1 93.69 14 ILE B CA 1
ATOM 801 C C . ILE B 1 14 ? 2.252 3.43 5.707 1 93.69 14 ILE B C 1
ATOM 803 O O . ILE B 1 14 ? 1.128 3.486 6.215 1 93.69 14 ILE B O 1
ATOM 807 N N . SER B 1 15 ? 3.045 4.449 5.922 1 88.81 15 SER B N 1
ATOM 808 C CA . SER B 1 15 ? 2.783 5.68 6.664 1 88.81 15 SER B CA 1
ATOM 809 C C . SER B 1 15 ? 2.346 5.379 8.094 1 88.81 15 SER B C 1
ATOM 811 O O . SER B 1 15 ? 1.673 6.191 8.727 1 88.81 15 SER B O 1
ATOM 813 N N . GLU B 1 16 ? 2.424 4.211 8.633 1 82.62 16 GLU B N 1
ATOM 814 C CA . GLU B 1 16 ? 2.08 3.793 9.984 1 82.62 16 GLU B CA 1
ATOM 815 C C . GLU B 1 16 ? 0.569 3.658 10.156 1 82.62 16 GLU B C 1
ATOM 817 O O . GLU B 1 16 ? 0.097 3.119 11.156 1 82.62 16 GLU B O 1
ATOM 822 N N . ASP B 1 17 ? -0.178 4.168 9.125 1 88.56 17 ASP B N 1
ATOM 823 C CA . ASP B 1 17 ? -1.635 4.164 9.219 1 88.56 17 ASP B CA 1
ATOM 824 C C . ASP B 1 17 ? -2.248 3.211 8.195 1 88.56 17 ASP B C 1
ATOM 826 O O . ASP B 1 17 ? -3.449 2.938 8.234 1 88.56 17 ASP B O 1
ATOM 830 N N . ILE B 1 18 ? -1.472 2.729 7.344 1 93.38 18 ILE B N 1
ATOM 831 C CA . ILE B 1 18 ? -1.985 1.894 6.262 1 93.38 18 ILE B CA 1
ATOM 832 C C . ILE B 1 18 ? -1.281 0.539 6.277 1 93.38 18 ILE B C 1
ATOM 834 O O . ILE B 1 18 ? -0.051 0.472 6.324 1 93.38 18 ILE B O 1
ATOM 838 N N . TYR B 1 19 ? -2.041 -0.524 6.223 1 94.25 19 TYR B N 1
ATOM 839 C CA . TYR B 1 19 ? -1.5 -1.879 6.215 1 94.25 19 TYR B CA 1
ATOM 840 C C . TYR B 1 19 ? -1.856 -2.6 4.922 1 94.25 19 TYR B C 1
ATOM 842 O O . TYR B 1 19 ? -3.023 -2.631 4.52 1 94.25 19 TYR B O 1
ATOM 850 N N . CYS B 1 20 ? -0.868 -3.135 4.246 1 96.38 20 CYS B N 1
ATOM 851 C CA . CYS B 1 20 ? -1.06 -3.932 3.039 1 96.38 20 CYS B CA 1
ATOM 852 C C . CYS B 1 20 ? -0.701 -5.391 3.287 1 96.38 20 CYS B C 1
ATOM 854 O O . CYS B 1 20 ? 0.467 -5.723 3.502 1 96.38 20 CYS B O 1
ATOM 856 N N . THR B 1 21 ? -1.72 -6.215 3.24 1 96.81 21 THR B N 1
ATOM 857 C CA . THR B 1 21 ? -1.511 -7.633 3.521 1 96.81 21 THR B CA 1
ATOM 858 C C . THR B 1 21 ? -1.71 -8.469 2.262 1 96.81 21 THR B C 1
ATOM 860 O O . THR B 1 21 ? -2.664 -8.25 1.511 1 96.81 21 THR B O 1
ATOM 863 N N . VAL B 1 22 ? -0.78 -9.398 2.062 1 96.75 22 VAL B N 1
ATOM 864 C CA . VAL B 1 22 ? -0.919 -10.328 0.944 1 96.75 22 VAL B CA 1
ATOM 865 C C . VAL B 1 22 ? -1.83 -11.484 1.343 1 96.75 22 VAL B C 1
ATOM 867 O O . VAL B 1 22 ? -1.474 -12.297 2.203 1 96.75 22 VAL B O 1
ATOM 870 N N . VAL B 1 23 ? -2.996 -11.523 0.74 1 96.19 23 VAL B N 1
ATOM 871 C CA . VAL B 1 23 ? -3.988 -12.539 1.079 1 96.19 23 VAL B CA 1
ATOM 872 C C . VAL B 1 23 ? -3.713 -13.812 0.291 1 96.19 23 VAL B C 1
ATOM 874 O O . VAL B 1 23 ? -3.904 -14.922 0.802 1 96.19 23 VAL B O 1
ATOM 877 N N . GLY B 1 24 ? -3.309 -13.609 -0.914 1 94.94 2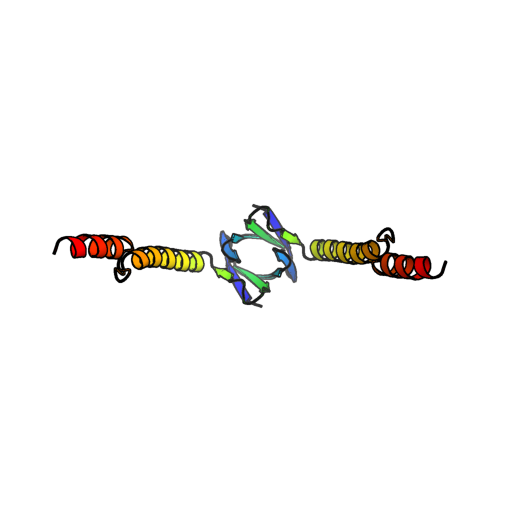4 GLY B N 1
ATOM 878 C CA . GLY B 1 24 ? -3.002 -14.758 -1.753 1 94.94 24 GLY B CA 1
ATOM 879 C C . GLY B 1 24 ? -2.762 -14.391 -3.205 1 94.94 24 GLY B C 1
ATOM 880 O O . GLY B 1 24 ? -2.717 -13.203 -3.551 1 94.94 24 GLY B O 1
ATOM 881 N N . TYR B 1 25 ? -2.361 -15.367 -3.963 1 93.62 25 TYR B N 1
ATOM 882 C CA . TYR B 1 25 ? -2.178 -15.18 -5.398 1 93.62 25 TYR B CA 1
ATOM 883 C C . TYR B 1 25 ? -2.678 -16.391 -6.172 1 93.62 25 TYR B C 1
ATOM 885 O O . TYR B 1 25 ? -2.658 -17.516 -5.664 1 93.62 25 TYR B O 1
ATOM 893 N N . ASP B 1 26 ? -3.381 -16.016 -7.301 1 89.06 26 ASP B N 1
ATOM 894 C CA . ASP B 1 26 ? -3.908 -17.078 -8.156 1 89.06 26 ASP B CA 1
ATOM 895 C C . ASP B 1 26 ? -3.852 -16.688 -9.625 1 89.06 26 ASP B C 1
ATOM 897 O O . ASP B 1 26 ? -4.289 -15.594 -10 1 89.06 26 ASP B O 1
ATOM 901 N N . ASN B 1 27 ? -3.529 -17.656 -10.578 1 90.44 27 ASN B N 1
ATOM 902 C CA . ASN B 1 27 ? -3.561 -17.469 -12.023 1 90.44 27 ASN B CA 1
ATOM 903 C C . ASN B 1 27 ? -3.068 -16.078 -12.414 1 90.44 27 ASN B C 1
ATOM 905 O O . ASN B 1 27 ? -3.744 -15.352 -13.148 1 90.44 27 ASN B O 1
ATOM 909 N N . ASP B 1 28 ? -1.995 -15.492 -11.828 1 89.19 28 ASP B N 1
ATOM 910 C CA . ASP B 1 28 ? -1.339 -14.234 -12.164 1 89.19 28 ASP B CA 1
ATOM 911 C C . ASP B 1 28 ? -2.045 -13.055 -11.5 1 89.19 28 ASP B C 1
ATOM 913 O O . ASP B 1 28 ? -1.849 -11.906 -11.898 1 89.19 28 ASP B O 1
ATOM 917 N N . GLU B 1 29 ? -2.877 -13.406 -10.547 1 95.31 29 GLU B N 1
ATOM 918 C CA . GLU B 1 29 ? -3.586 -12.383 -9.789 1 95.31 29 GLU B CA 1
ATOM 919 C C . GLU B 1 29 ? -3.221 -12.43 -8.312 1 95.31 29 GLU B C 1
ATOM 921 O O . GLU B 1 29 ? -3.125 -13.516 -7.727 1 95.31 29 GLU B O 1
ATOM 926 N N . VAL B 1 30 ? -2.93 -11.258 -7.832 1 96.19 30 VAL B N 1
ATOM 927 C CA . VAL B 1 30 ? -2.572 -11.164 -6.418 1 96.19 30 VAL B CA 1
ATOM 928 C C . VAL B 1 30 ? -3.686 -10.461 -5.648 1 96.19 30 VAL B C 1
ATOM 930 O O . VAL B 1 30 ? -4.195 -9.422 -6.09 1 96.19 30 VAL B O 1
ATOM 933 N N . ARG B 1 31 ? -4.098 -11.102 -4.543 1 96.81 31 ARG B N 1
ATOM 934 C CA . ARG B 1 31 ? -5.105 -10.523 -3.662 1 96.81 31 ARG B CA 1
ATOM 935 C C . ARG B 1 31 ? -4.457 -9.742 -2.523 1 96.81 31 ARG B C 1
ATOM 937 O O . ARG B 1 31 ? -3.719 -10.312 -1.716 1 96.81 31 ARG B O 1
ATOM 944 N N . LEU B 1 32 ? -4.707 -8.461 -2.521 1 97 32 LEU B N 1
ATOM 945 C CA . LEU B 1 32 ? -4.117 -7.574 -1.525 1 97 32 LEU B CA 1
ATOM 946 C C . LEU B 1 32 ? -5.191 -6.973 -0.626 1 97 32 LEU B C 1
ATOM 948 O O . LEU B 1 32 ? -6.23 -6.52 -1.112 1 97 32 LEU B O 1
ATOM 952 N N . ALA B 1 33 ? -4.984 -7.039 0.631 1 97.19 33 ALA B N 1
ATOM 953 C CA . ALA B 1 33 ? -5.883 -6.426 1.609 1 97.19 33 ALA B CA 1
ATOM 954 C C . ALA B 1 33 ? -5.297 -5.125 2.148 1 97.19 33 ALA B C 1
ATOM 956 O O . ALA B 1 33 ? -4.148 -5.09 2.596 1 97.19 33 ALA B O 1
ATOM 957 N N . PHE B 1 34 ? -6.047 -4.09 2.07 1 96.25 34 PHE B N 1
ATOM 958 C CA . PHE B 1 34 ? -5.602 -2.787 2.549 1 96.25 34 PHE B CA 1
ATOM 959 C C . PHE B 1 34 ? -6.418 -2.346 3.76 1 96.25 34 PHE B C 1
ATOM 961 O O . PHE B 1 34 ? -7.648 -2.426 3.748 1 96.25 34 PHE B O 1
ATOM 968 N N . ASP B 1 35 ? -5.719 -2.045 4.789 1 95 35 ASP B N 1
ATOM 969 C CA . ASP B 1 35 ? -6.348 -1.517 5.996 1 95 35 ASP B CA 1
ATOM 970 C C . ASP B 1 35 ? -5.895 -0.084 6.266 1 95 35 ASP B C 1
ATOM 972 O O . ASP B 1 35 ? -4.715 0.158 6.543 1 95 35 ASP B O 1
ATOM 976 N N . ALA B 1 36 ? -6.773 0.87 6.027 1 94 36 ALA B N 1
ATOM 977 C CA . ALA B 1 36 ? -6.461 2.285 6.219 1 94 36 ALA B CA 1
ATOM 978 C C . ALA B 1 36 ? -7.684 3.051 6.723 1 94 36 ALA B C 1
ATOM 980 O O . ALA B 1 36 ? -8.82 2.598 6.559 1 94 36 ALA B O 1
ATOM 981 N N . PRO B 1 37 ? -7.453 4.074 7.363 1 92.75 37 PRO B N 1
ATOM 982 C CA . PRO B 1 37 ? -8.586 4.91 7.766 1 92.75 37 PRO B CA 1
ATOM 983 C C . PRO B 1 37 ? -9.445 5.355 6.582 1 92.75 37 PRO B C 1
ATOM 985 O O . PRO B 1 37 ? -8.945 5.469 5.461 1 92.75 37 PRO B O 1
ATOM 988 N N . LYS B 1 38 ? -10.703 5.586 6.809 1 90.62 38 LYS B N 1
ATOM 989 C CA . LYS B 1 38 ? -11.656 5.949 5.762 1 90.62 38 LYS B CA 1
ATOM 990 C C . LYS B 1 38 ? -11.242 7.242 5.066 1 90.62 38 LYS B C 1
ATOM 992 O O . LYS B 1 38 ? -11.688 7.527 3.953 1 90.62 38 LYS B O 1
ATOM 997 N N . SER B 1 39 ? -10.445 7.926 5.738 1 90.94 39 SER B N 1
ATOM 998 C CA . SER B 1 39 ? -10 9.211 5.207 1 90.94 39 SER B CA 1
ATOM 999 C C . SER B 1 39 ? -8.977 9.016 4.094 1 90.94 39 SER B C 1
ATOM 1001 O O . SER B 1 39 ? -8.711 9.938 3.318 1 90.94 39 SER B O 1
ATOM 1003 N N . ILE B 1 40 ? -8.406 7.875 4.031 1 89.94 40 ILE B N 1
ATOM 1004 C CA . ILE B 1 40 ? -7.391 7.582 3.023 1 89.94 40 ILE B CA 1
ATOM 1005 C C . ILE B 1 40 ? -8.023 6.801 1.871 1 89.94 40 ILE B C 1
ATOM 1007 O O . ILE B 1 40 ? -8.43 5.652 2.043 1 89.94 40 ILE B O 1
ATOM 1011 N N . PRO B 1 41 ? -8.109 7.395 0.751 1 91 41 PRO B N 1
ATOM 1012 C CA . PRO B 1 41 ? -8.711 6.727 -0.405 1 91 41 PRO B CA 1
ATOM 1013 C C . PRO B 1 41 ? -7.801 5.66 -1.008 1 91 41 PRO B C 1
ATOM 1015 O O . PRO B 1 41 ? -6.609 5.906 -1.225 1 91 41 PRO B O 1
ATOM 1018 N N . ILE B 1 42 ? -8.258 4.488 -1.305 1 94.25 42 ILE B N 1
ATOM 1019 C CA . ILE B 1 42 ? -7.543 3.393 -1.947 1 94.25 42 ILE B CA 1
ATOM 1020 C C . ILE B 1 42 ? -8.281 2.969 -3.217 1 94.25 42 ILE B C 1
ATOM 1022 O O . ILE B 1 42 ? -9.453 2.59 -3.162 1 94.25 42 ILE B O 1
ATOM 1026 N N . HIS B 1 43 ? -7.574 3.186 -4.375 1 93.56 43 HIS B N 1
ATOM 1027 C CA . HIS B 1 43 ? -8.211 2.865 -5.648 1 93.56 43 HIS B CA 1
ATOM 1028 C C . HIS B 1 43 ? -7.23 2.18 -6.594 1 93.56 43 HIS B C 1
ATOM 1030 O O . HIS B 1 43 ? -6.016 2.238 -6.391 1 93.56 43 HIS B O 1
ATOM 1036 N N . ARG B 1 44 ? -7.781 1.508 -7.535 1 94.56 44 ARG B N 1
ATOM 1037 C CA . ARG B 1 44 ? -6.961 0.99 -8.625 1 94.56 44 ARG B CA 1
ATOM 1038 C C . ARG B 1 44 ? -6.355 2.125 -9.445 1 94.56 44 ARG B C 1
ATOM 1040 O O . ARG B 1 44 ? -6.98 3.176 -9.609 1 94.56 44 ARG B O 1
ATOM 1047 N N . ASP B 1 45 ? -5.23 1.99 -9.898 1 92.19 45 ASP B N 1
ATOM 1048 C CA . ASP B 1 45 ? -4.543 3.014 -10.688 1 92.19 45 ASP B CA 1
ATOM 1049 C C . ASP B 1 45 ? -5.441 3.537 -11.805 1 92.19 45 ASP B C 1
ATOM 1051 O O . ASP B 1 45 ? -5.504 4.746 -12.039 1 92.19 45 ASP B O 1
ATOM 1055 N N . GLU B 1 46 ? -6.129 2.652 -12.445 1 90.88 46 GLU B N 1
ATOM 1056 C CA . GLU B 1 46 ? -7.016 3.006 -13.547 1 90.88 46 GLU B CA 1
ATOM 1057 C C . GLU B 1 46 ? -8.148 3.914 -13.078 1 90.88 46 GLU B C 1
ATOM 1059 O O . GLU B 1 46 ? -8.57 4.816 -13.805 1 90.88 46 GLU B O 1
ATOM 1064 N N . ILE B 1 47 ? -8.68 3.65 -11.922 1 91.94 47 ILE B N 1
ATOM 1065 C CA . ILE B 1 47 ? -9.789 4.426 -11.367 1 91.94 47 ILE B CA 1
ATOM 1066 C C . ILE B 1 47 ? -9.273 5.777 -10.883 1 91.94 47 ILE B C 1
ATOM 1068 O O . ILE B 1 47 ? -9.914 6.809 -11.102 1 91.94 47 ILE B O 1
ATOM 1072 N N . GLN B 1 48 ? -8.148 5.695 -10.258 1 90.25 48 GLN B N 1
ATOM 1073 C CA . GLN B 1 48 ? -7.562 6.926 -9.742 1 90.25 48 GLN B CA 1
ATOM 1074 C C . GLN B 1 48 ? -7.293 7.926 -10.859 1 90.25 48 GLN B C 1
ATOM 1076 O O . GLN B 1 48 ? -7.516 9.125 -10.695 1 90.25 48 GLN B O 1
ATOM 1081 N N . ARG B 1 49 ? -6.785 7.414 -11.992 1 88.19 49 ARG B N 1
ATOM 1082 C CA . ARG B 1 49 ? -6.48 8.25 -13.148 1 88.19 49 ARG B CA 1
ATOM 1083 C C . ARG B 1 49 ? -7.742 8.922 -13.688 1 88.19 49 ARG B C 1
ATOM 1085 O O . ARG B 1 49 ? -7.711 10.094 -14.07 1 88.19 49 ARG B O 1
ATOM 1092 N N . ARG B 1 50 ? -8.805 8.211 -13.641 1 89.12 50 ARG B N 1
ATOM 1093 C CA . ARG B 1 50 ? -10.07 8.734 -14.133 1 89.12 50 ARG B CA 1
ATOM 1094 C C . ARG B 1 50 ? -10.586 9.859 -13.234 1 89.12 50 ARG B C 1
ATOM 1096 O O . ARG B 1 50 ? -11.078 10.875 -13.719 1 89.12 50 ARG B O 1
ATOM 1103 N N . ILE B 1 51 ? -10.453 9.539 -11.922 1 85.44 51 ILE B N 1
ATOM 1104 C CA . ILE B 1 51 ? -10.906 10.531 -10.953 1 85.44 51 ILE B CA 1
ATOM 1105 C C . ILE B 1 51 ? -10.078 11.812 -11.102 1 85.44 51 ILE B C 1
ATOM 1107 O O . ILE B 1 51 ? -10.633 12.914 -11.102 1 85.44 51 ILE B O 1
ATOM 1111 N N . TYR B 1 52 ? -8.836 11.547 -11.328 1 82.31 52 TYR B N 1
ATOM 1112 C CA . TYR B 1 52 ? -7.93 12.68 -11.477 1 82.31 52 TYR B CA 1
ATOM 1113 C C . TYR B 1 52 ? -8.258 13.484 -12.727 1 82.31 52 TYR B C 1
ATOM 1115 O O . TYR B 1 52 ? -8.281 14.719 -12.695 1 82.31 52 TYR B O 1
ATOM 1123 N N . LEU B 1 53 ? -8.562 12.859 -13.766 1 83.81 53 LEU B N 1
ATOM 1124 C CA . LEU B 1 53 ? -8.898 13.508 -15.031 1 83.81 53 LEU B CA 1
ATOM 1125 C C . LEU B 1 53 ? -10.195 14.289 -14.914 1 83.81 53 LEU B C 1
ATOM 1127 O O . LEU B 1 53 ? -10.312 15.391 -15.461 1 83.81 53 LEU B O 1
ATOM 1131 N N . ASP B 1 54 ? -11.055 13.711 -14.164 1 83.19 54 ASP B N 1
ATOM 1132 C CA . ASP B 1 54 ? -12.344 14.359 -13.961 1 83.19 54 ASP B CA 1
ATOM 1133 C C . ASP B 1 54 ? -12.195 15.625 -13.117 1 83.19 54 ASP B C 1
ATOM 1135 O O . ASP B 1 54 ? -12.844 16.641 -13.391 1 83.19 54 ASP B O 1
ATOM 1139 N N . ARG B 1 55 ? -11.281 15.422 -12.148 1 78.5 55 ARG B N 1
ATOM 1140 C CA . ARG B 1 55 ? -11.039 16.578 -11.289 1 78.5 55 ARG B CA 1
ATOM 1141 C C . ARG B 1 55 ? -10.352 17.703 -12.062 1 78.5 55 ARG B C 1
ATOM 1143 O O . ARG B 1 55 ? -10.672 18.875 -11.875 1 78.5 55 ARG B O 1
ATOM 1150 N N . MET B 1 56 ? -9.461 17.344 -12.945 1 72.44 56 MET B N 1
ATOM 1151 C CA . MET B 1 56 ? -8.773 18.312 -13.781 1 72.44 56 MET B CA 1
ATOM 1152 C C . MET B 1 56 ? -9.742 19 -14.734 1 72.44 56 MET B C 1
ATOM 1154 O O . MET B 1 56 ? -9.609 20.203 -15.016 1 72.44 56 MET B O 1
ATOM 1158 N N . LYS B 1 57 ? -10.648 18.203 -15.141 1 66.19 57 LYS B N 1
ATOM 1159 C CA . LYS B 1 57 ? -11.633 18.75 -16.062 1 66.19 57 LYS B CA 1
ATOM 1160 C C . LYS B 1 57 ? -12.57 19.734 -15.344 1 66.19 57 LYS B C 1
ATOM 1162 O O . LYS B 1 57 ? -12.922 20.781 -15.891 1 66.19 57 LYS B O 1
ATOM 1167 N N . ASP B 1 58 ? -12.945 19.172 -14.188 1 61.66 58 ASP B N 1
ATOM 1168 C CA . ASP B 1 58 ? -13.828 20.062 -13.43 1 61.66 58 ASP B CA 1
ATOM 1169 C C . ASP B 1 58 ? -13.133 21.375 -13.094 1 61.66 58 ASP B C 1
ATOM 1171 O O . ASP B 1 58 ? -13.766 22.438 -13.094 1 61.66 58 ASP B O 1
ATOM 1175 N N . ASN B 1 59 ? -11.859 21.125 -12.695 1 58.09 59 ASN B N 1
ATOM 1176 C CA . ASN B 1 59 ? -11.125 22.375 -12.477 1 58.09 59 ASN B CA 1
ATOM 1177 C C . ASN B 1 59 ? -11.062 23.219 -13.742 1 58.09 59 ASN B C 1
ATOM 1179 O O . ASN B 1 59 ? -11.039 24.438 -13.672 1 58.09 59 ASN B O 1
ATOM 1183 N N . TRP B 1 60 ? -11.094 22.469 -14.805 1 57.06 60 TRP B N 1
ATOM 1184 C CA . TRP B 1 60 ? -11.18 23.234 -16.047 1 57.06 60 TRP B CA 1
ATOM 1185 C C . TRP B 1 60 ? -12.516 23.969 -16.141 1 57.06 60 TRP B C 1
ATOM 1187 O O . TRP B 1 60 ? -12.586 25.078 -16.656 1 57.06 60 TRP B O 1
ATOM 1197 N N . PHE B 1 61 ? -13.477 23.188 -15.672 1 49.31 61 PHE B N 1
ATOM 1198 C CA . PHE B 1 61 ? -14.789 23.828 -15.758 1 49.31 61 PHE B CA 1
ATOM 1199 C C . PHE B 1 61 ? -14.984 24.812 -14.609 1 49.31 61 PHE B C 1
ATOM 1201 O O . PHE B 1 61 ? -15.914 25.625 -14.633 1 49.31 61 PHE B O 1
ATOM 1208 N N . ILE B 1 62 ? -14.43 24.344 -13.492 1 47.41 62 ILE B N 1
ATOM 1209 C CA . ILE B 1 62 ? -14.664 25.297 -12.422 1 47.41 62 ILE B CA 1
ATOM 1210 C C . ILE B 1 62 ? -14.156 26.672 -12.852 1 47.41 62 ILE B C 1
ATOM 1212 O O . ILE B 1 62 ? -14.602 27.703 -12.312 1 47.41 62 ILE B O 1
ATOM 1216 N N . ASP B 1 63 ? -13.219 26.672 -13.68 1 42.56 63 ASP B N 1
ATOM 1217 C CA . ASP B 1 63 ? -12.852 28.031 -14.055 1 42.56 63 ASP B CA 1
ATOM 1218 C C . ASP B 1 63 ? -14.039 28.766 -14.664 1 42.56 63 ASP B C 1
ATOM 1220 O O . ASP B 1 63 ? -14.148 29.984 -14.547 1 42.56 63 ASP B O 1
ATOM 1224 N N . LYS B 1 64 ? -14.773 28.016 -15.516 1 42.44 64 LYS B N 1
ATOM 1225 C CA . LYS B 1 64 ? -15.617 28.906 -16.328 1 42.44 64 LYS B CA 1
ATOM 1226 C C . LYS B 1 64 ? -16.859 29.344 -15.547 1 42.44 64 LYS B C 1
ATOM 1228 O O . LYS B 1 64 ? -17.766 29.938 -16.109 1 42.44 64 LYS B O 1
ATOM 1233 N N . THR B 1 65 ? -17.375 28.641 -14.578 1 42.5 65 THR B N 1
ATOM 1234 C CA . THR B 1 65 ? -18.625 29.266 -14.18 1 42.5 65 THR B CA 1
ATOM 1235 C C . THR B 1 65 ? -18.406 30.719 -13.781 1 42.5 65 THR B C 1
ATOM 1237 O O . THR B 1 65 ? -17.594 31.016 -12.891 1 42.5 65 THR B O 1
ATOM 1240 N N . PRO B 1 66 ? -18.531 31.562 -14.688 1 41.22 66 PRO B N 1
ATOM 1241 C CA . PRO B 1 66 ? -18.547 33.031 -14.594 1 41.22 66 PRO B CA 1
ATOM 1242 C C . PRO B 1 66 ? -19.328 33.531 -13.391 1 41.22 66 PRO B C 1
ATOM 1244 O O . PRO B 1 66 ? -1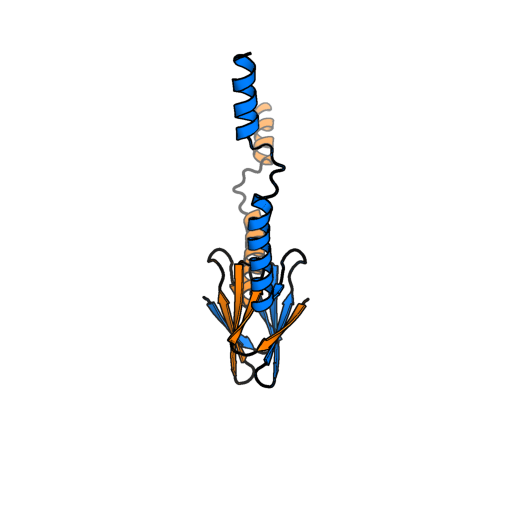9.688 34.719 -13.328 1 41.22 66 PRO B O 1
ATOM 1247 N N . ASN B 1 67 ? -19.906 32.688 -12.648 1 43.09 67 ASN B N 1
ATOM 1248 C CA . ASN B 1 67 ? -20.641 33.469 -11.664 1 43.09 67 ASN B CA 1
ATOM 1249 C C . ASN B 1 67 ? -19.734 34.438 -10.914 1 43.09 67 ASN B C 1
ATOM 1251 O O . ASN B 1 67 ? -20.125 35 -9.898 1 43.09 67 ASN B O 1
ATOM 1255 N N . LYS B 1 68 ? -18.469 34.062 -10.711 1 41.66 68 LYS B N 1
ATOM 1256 C CA . LYS B 1 68 ? -17.562 34.969 -10 1 41.66 68 LYS B CA 1
ATOM 1257 C C . LYS B 1 68 ? -17.516 36.344 -10.633 1 41.66 68 LYS B C 1
ATOM 1259 O O . LYS B 1 68 ? -17.109 36.5 -11.797 1 41.66 68 LYS B O 1
ATOM 1264 N N . GLU B 1 69 ? -18.469 37.094 -10.422 1 41.75 69 GLU B N 1
ATOM 1265 C CA . GLU B 1 69 ? -18.328 38.562 -10.547 1 41.75 69 GLU B CA 1
ATOM 1266 C C . GLU B 1 69 ? -16.875 38.969 -10.391 1 41.75 69 GLU B C 1
ATOM 1268 O O . GLU B 1 69 ? -16.266 38.75 -9.336 1 41.75 69 GLU B O 1
ATOM 1273 N N . SER B 1 70 ? -16.094 38.656 -11.211 1 45.09 70 SER B N 1
ATOM 1274 C CA . SER B 1 70 ? -14.641 38.781 -11.273 1 45.09 70 SER B CA 1
ATOM 1275 C C . SER B 1 70 ? -14.156 39.938 -10.414 1 45.09 70 SER B C 1
ATOM 1277 O O . SER B 1 70 ? -14.844 40.969 -10.289 1 45.09 70 SER B O 1
ATOM 1279 N N . ILE B 1 71 ? -13.578 39.75 -9.328 1 51.03 71 ILE B N 1
ATOM 1280 C CA . ILE B 1 71 ? -13.047 40.875 -8.586 1 51.03 71 ILE B CA 1
ATOM 1281 C C . ILE B 1 71 ? -12.859 42.062 -9.523 1 51.03 71 ILE B C 1
ATOM 1283 O O . ILE B 1 71 ? -13.164 43.219 -9.156 1 51.03 71 ILE B O 1
ATOM 1287 N N . VAL B 1 72 ? -12.641 41.688 -10.758 1 49.84 72 VAL B N 1
ATOM 1288 C CA . VAL B 1 72 ? -12.375 42.719 -11.734 1 49.84 72 VAL B CA 1
ATOM 1289 C C . VAL B 1 72 ? -13.688 43.438 -12.109 1 49.84 72 VAL B C 1
ATOM 1291 O O . VAL B 1 72 ? -13.688 44.625 -12.445 1 49.84 72 VAL B O 1
ATOM 1294 N N . ASP B 1 73 ? -14.695 42.688 -12.219 1 53.59 73 ASP B N 1
ATOM 1295 C CA . ASP B 1 73 ? -15.945 43.344 -12.57 1 53.59 73 ASP B CA 1
ATOM 1296 C C . ASP B 1 73 ? -16.469 44.188 -11.406 1 53.59 73 ASP B C 1
ATOM 1298 O O . ASP B 1 73 ? -17.031 45.25 -11.617 1 53.59 73 ASP B O 1
ATOM 1302 N N . ARG B 1 74 ? -16.25 43.688 -10.227 1 53.44 74 ARG B N 1
ATOM 1303 C CA . ARG B 1 74 ? -16.547 44.469 -9.039 1 53.44 74 ARG B CA 1
ATOM 1304 C C . ARG B 1 74 ? -15.695 45.75 -8.992 1 53.44 74 ARG B C 1
ATOM 1306 O O . ARG B 1 74 ? -16.203 46.812 -8.672 1 53.44 74 ARG B O 1
ATOM 1313 N N . LEU B 1 75 ? -14.43 45.594 -9.477 1 55.81 75 LEU B N 1
ATOM 1314 C CA . LEU B 1 75 ? -13.516 46.719 -9.562 1 55.81 75 LEU B CA 1
ATOM 1315 C C . LEU B 1 75 ? -13.922 47.688 -10.688 1 55.81 75 LEU B C 1
ATOM 1317 O O . LEU B 1 75 ? -13.93 48.906 -10.508 1 55.81 75 LEU B O 1
ATOM 1321 N N . ILE B 1 76 ? -14.445 47.219 -11.703 1 55.88 76 ILE B N 1
ATOM 1322 C CA . ILE B 1 76 ? -14.82 48.031 -12.867 1 55.88 76 ILE B CA 1
ATOM 1323 C C . ILE B 1 76 ? -16.141 48.75 -12.602 1 55.88 76 ILE B C 1
ATOM 1325 O O . ILE B 1 76 ? -16.281 49.938 -12.93 1 55.88 76 ILE B O 1
ATOM 1329 N N . ASN B 1 77 ? -17.016 48.062 -11.969 1 57.69 77 ASN B N 1
ATOM 1330 C CA . ASN B 1 77 ? -18.297 48.688 -11.695 1 57.69 77 ASN B CA 1
ATOM 1331 C C . ASN B 1 77 ? -18.156 49.875 -10.742 1 57.69 77 ASN B C 1
ATOM 1333 O O . ASN B 1 77 ? -18.984 50.781 -10.75 1 57.69 77 ASN B O 1
ATOM 1337 N N . LYS B 1 78 ? -17.188 49.75 -9.859 1 56.06 78 LYS B N 1
ATOM 1338 C CA . LYS B 1 78 ? -16.891 50.875 -8.945 1 56.06 78 LYS B CA 1
ATOM 1339 C C . LYS B 1 78 ? -16.422 52.094 -9.703 1 56.06 78 LYS B C 1
ATOM 1341 O O . LYS B 1 78 ? -16.781 53.219 -9.352 1 56.06 78 LYS B O 1
ATOM 1346 N N . PHE B 1 79 ? -15.656 51.906 -10.703 1 58.09 79 PHE B N 1
ATOM 1347 C CA . PHE B 1 79 ? -15.125 53.062 -11.422 1 58.09 79 PHE B CA 1
ATOM 1348 C C . PHE B 1 79 ? -16.156 53.625 -12.391 1 58.09 79 PHE B C 1
ATOM 1350 O O . PHE B 1 79 ? -16.125 54.781 -12.742 1 58.09 79 PHE B O 1
ATOM 1357 N N . LYS B 1 80 ? -16.922 52.812 -12.914 1 58.16 80 LYS B N 1
ATOM 1358 C CA . LYS B 1 80 ? -17.922 53.344 -13.859 1 58.16 80 LYS B CA 1
ATOM 1359 C C . LYS B 1 80 ? -18.953 54.188 -13.148 1 58.16 80 LYS B C 1
ATOM 1361 O O . LYS B 1 80 ? -19.594 55.062 -13.766 1 58.16 80 LYS B O 1
ATOM 1366 N N . SER B 1 81 ? -19.188 53.75 -11.945 1 57.5 81 SER B N 1
ATOM 1367 C CA . SER B 1 81 ? -20.219 54.531 -11.281 1 57.5 81 SER B CA 1
ATOM 1368 C C . SER B 1 81 ? -19.766 55.969 -11.078 1 57.5 81 SER B C 1
ATOM 1370 O O . SER B 1 81 ? -20.562 56.844 -10.734 1 57.5 81 SER B O 1
ATOM 1372 N N . ALA B 1 82 ? -18.484 56.188 -11.094 1 52.09 82 ALA B N 1
ATOM 1373 C CA . ALA B 1 82 ? -18.109 57.562 -10.828 1 52.09 82 ALA B CA 1
ATOM 1374 C C . ALA B 1 82 ? -18.406 58.438 -12.031 1 52.09 82 ALA B C 1
ATOM 1376 O O . ALA B 1 82 ? -18.391 59.688 -11.922 1 52.09 82 ALA B O 1
ATOM 1377 N N . LYS B 1 83 ? -18.344 57.719 -13.188 1 52.31 83 LYS B N 1
ATOM 1378 C CA . LYS B 1 83 ? -18.438 58.688 -14.273 1 52.31 83 LYS B CA 1
ATOM 1379 C C . LYS B 1 83 ? -19.891 59.094 -14.508 1 52.31 83 LYS B C 1
ATOM 1381 O O . LYS B 1 83 ? -20.172 60.062 -15.203 1 52.31 83 LYS B O 1
ATOM 1386 N N .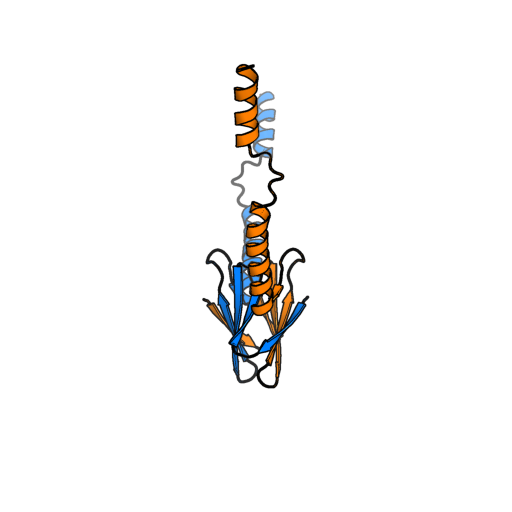 THR B 1 84 ? -20.875 58.375 -13.867 1 45.84 84 THR B N 1
ATOM 1387 C CA . THR B 1 84 ? -22.094 59.156 -14.141 1 45.84 84 THR B CA 1
ATOM 1388 C C . THR B 1 84 ? -22.375 60.156 -13.031 1 45.84 84 THR B C 1
ATOM 1390 O O . THR B 1 84 ? -22.188 59.844 -11.852 1 45.84 84 THR B O 1
#

Sequence (168 aa):
MLILTRRIGESVVISEDIYCTVVGYDNDEVRLAFDAPKSIPIHRDEIQRRIYLDRMKDNWFIDKTPNKESIVDRLINKFKSAKTMLILTRRIGESVVISEDIYCTVVGYDNDEVRLAFDAPKSIPIHRDEIQRRIYLDRMKDNWFIDKTPNKESIVDRLINKFKSAKT

pLDDT: mean 78.45, std 19.95, range [41.22, 97.19]

Secondary structure (DSSP, 8-state):
-EEEEEETT-EEEETTTEEEEEEEEETTEEEEEEE--TTS-EEEHHHHHHHHHHHHHHHHHHTT-TTS--HHHHHHHHHHHHH-/-EEEEEETT-EEEETTTEEEEEEEEETTEEEEEEE--TTS-EEEHHHHHHHHHHHHHHHHHHTT-TTS--HHHHHHHHHHHHH-

InterPro domains:
  IPR003751 Translational regulator CsrA [MF_00167] (1-78)
  IPR003751 Translational regulator CsrA [PF02599] (1-51)
  IPR003751 Translational regulator CsrA [PTHR34984] (1-59)
  IPR003751 Translational regulator CsrA [TIGR00202] (1-57)
  IPR036107 Carbon storage regulator superfamily [G3DSA:2.60.40.4380] (1-57)
  IPR036107 Carbon storage regulator superfamily [SSF117130] (1-52)

Solvent-accessible surface area (backbone atoms only — not comparable to full-atom values): 9201 Å² total; per-residue (Å²): 118,46,76,47,75,37,39,60,73,36,45,35,29,38,64,88,57,29,38,41,28,30,72,39,70,55,100,66,29,35,33,35,33,35,37,54,54,88,86,50,56,74,39,46,41,72,55,47,52,50,53,49,50,50,49,53,47,43,54,57,48,58,61,59,61,66,77,59,69,40,71,59,52,59,54,47,55,59,58,55,58,66,74,104,118,47,78,46,77,37,39,61,74,35,46,35,28,38,64,85,57,28,37,43,29,31,71,40,72,54,99,66,28,35,33,37,32,37,38,55,54,88,86,50,55,75,38,46,41,74,54,47,51,50,52,49,50,48,49,53,45,42,54,56,46,59,62,59,59,65,76,60,68,38,71,61,51,59,54,46,54,59,56,53,56,66,72,103

Radius of gyration: 27.32 Å; Cα contacts (8 Å, |Δi|>4): 230; chains: 2; bounding box: 38×79×71 Å

Organism: Legionella spiritensis (NCBI:txid452)

Foldseek 3Di:
DDDDDDDQQDWDDDPVFKIWHFPDDDPRDTDIDIGHPPVDDDDDPVVVVVVVVVVVVVVVVVVPPPPPCDVVVVVVVVVVVVVD/DDDDDDDQQDWDDDPVFKIWHFPDDDPRDTDIDIGHPPVDDDDDPVVVVVVVVVVVVVVVVVVPPPPPCDVVVVVVVVVVVVVD

Nearest PDB structures (foldseek):
  1vpz-assembly1_A  TM=9.839E-01  e=2.175E-05  Pseudomonas aeruginosa
  5z38-assembly2_J  TM=9.141E-01  e=3.645E-05  Escherichia coli O127:H6 str. E2348/69
  2bti-assembly1_A  TM=9.828E-01  e=1.164E-04  Yersinia enterocolitica
  5z38-assembly2_L  TM=9.022E-01  e=1.023E-04  Escherichia coli O127:H6 str. E2348/69
  2mfh-assembly1_A  TM=9.392E-01  e=2.873E-04  Pseudomonas fluorescens